Protein AF-A0AAE1X3K0-F1 (afdb_monomer_lite)

Sequence (112 aa):
MVDSNTVMNQVQEFQMVLHDLHAEGMKLSESFQVAAMIETTTTTMKEFQKLPEAQVEGNGLEDLIVRLRIEEDNRLSKIKFGKLQIKAKANLMEQTGNASIKRMRVDYKPKN

Foldseek 3Di:
DPPPCALLNQVVVLVVVQVVCVVVVHHDDQLVSLVVNCVSSCVSPVVVVPPPPVVSPQPTDVSVSVVSVVVSVVVVVVVVVVVVVVVVVVVVVVVVPDPPPPPPPDDDDDDD

Structure (mmCIF, N/CA/C/O backbone):
data_AF-A0AAE1X3K0-F1
#
_entry.id   AF-A0AAE1X3K0-F1
#
loop_
_atom_site.group_PDB
_atom_site.id
_atom_site.type_symbol
_atom_site.label_atom_id
_atom_site.label_alt_id
_atom_site.label_comp_id
_atom_site.label_asym_id
_atom_site.label_entity_id
_atom_site.label_seq_id
_atom_site.pdbx_PDB_ins_code
_atom_site.Cartn_x
_atom_site.Cartn_y
_atom_site.Cartn_z
_atom_site.occupancy
_atom_site.B_iso_or_equiv
_atom_site.auth_seq_id
_atom_site.auth_comp_id
_atom_site.auth_asym_id
_atom_site.auth_atom_id
_atom_site.pdbx_PDB_model_num
ATOM 1 N N . MET A 1 1 ? 12.711 -20.235 -2.336 1.00 42.19 1 MET A N 1
ATOM 2 C CA . MET A 1 1 ? 11.916 -19.417 -3.269 1.00 42.19 1 MET A CA 1
ATOM 3 C C . MET A 1 1 ? 11.484 -18.222 -2.447 1.00 42.19 1 MET A C 1
ATOM 5 O O . MET A 1 1 ? 10.732 -18.424 -1.512 1.00 42.19 1 MET A O 1
ATOM 9 N N . VAL A 1 2 ? 12.117 -17.058 -2.620 1.00 39.62 2 VAL A N 1
ATOM 10 C CA . VAL A 1 2 ? 11.676 -15.853 -1.901 1.00 39.62 2 VAL A CA 1
ATOM 11 C C . VAL A 1 2 ? 10.351 -15.497 -2.537 1.00 39.62 2 VAL A C 1
ATOM 13 O O . VAL A 1 2 ? 10.334 -15.180 -3.731 1.00 39.62 2 VAL A O 1
ATOM 16 N N . ASP A 1 3 ? 9.263 -15.652 -1.788 1.00 45.03 3 ASP A N 1
ATOM 17 C CA . ASP A 1 3 ? 7.956 -15.171 -2.204 1.00 45.03 3 ASP A CA 1
ATOM 18 C C . ASP A 1 3 ? 8.159 -13.721 -2.609 1.00 45.03 3 ASP A C 1
ATOM 20 O O . ASP A 1 3 ? 8.530 -12.867 -1.803 1.00 45.03 3 ASP A O 1
ATOM 24 N N . SER A 1 4 ? 8.093 -13.481 -3.915 1.00 56.47 4 SER A N 1
ATOM 25 C CA . SER A 1 4 ? 8.327 -12.168 -4.492 1.00 56.47 4 SER A CA 1
ATOM 26 C C . SER A 1 4 ? 7.076 -11.362 -4.207 1.00 56.47 4 SER A C 1
ATOM 28 O O . SER A 1 4 ? 6.261 -11.154 -5.103 1.00 56.47 4 SER A O 1
ATOM 30 N N . ASN A 1 5 ? 6.873 -11.013 -2.936 1.00 65.00 5 ASN A N 1
ATOM 31 C CA . ASN A 1 5 ? 5.710 -10.266 -2.527 1.00 65.00 5 ASN A CA 1
ATOM 32 C C . ASN A 1 5 ? 5.874 -8.873 -3.130 1.00 65.00 5 ASN A C 1
ATOM 34 O O . ASN A 1 5 ? 6.791 -8.125 -2.788 1.00 65.00 5 ASN A O 1
ATOM 38 N N . THR A 1 6 ? 5.081 -8.613 -4.165 1.00 80.00 6 THR A N 1
ATOM 39 C CA . THR A 1 6 ? 5.106 -7.347 -4.891 1.00 80.00 6 THR A CA 1
ATOM 40 C C . THR A 1 6 ? 4.509 -6.262 -4.008 1.00 80.00 6 THR A C 1
ATOM 42 O O . THR A 1 6 ? 3.752 -6.562 -3.082 1.00 80.00 6 THR A O 1
ATOM 45 N N . VAL A 1 7 ? 4.819 -5.001 -4.297 1.00 82.19 7 VAL A N 1
ATOM 46 C CA . VAL A 1 7 ? 4.206 -3.881 -3.566 1.00 82.19 7 VAL A CA 1
ATOM 47 C C . VAL A 1 7 ? 2.682 -3.959 -3.692 1.00 82.19 7 VAL A C 1
ATOM 49 O O . VAL A 1 7 ? 1.956 -3.771 -2.720 1.00 82.19 7 VAL A O 1
ATOM 52 N N . MET A 1 8 ? 2.186 -4.351 -4.864 1.00 87.31 8 MET A N 1
ATOM 53 C CA . MET A 1 8 ? 0.757 -4.502 -5.101 1.00 87.31 8 MET A CA 1
ATOM 54 C C . MET A 1 8 ? 0.108 -5.670 -4.354 1.00 87.31 8 MET A C 1
ATOM 56 O O . MET A 1 8 ? -1.067 -5.557 -4.009 1.00 87.31 8 MET A O 1
ATOM 60 N N . ASN A 1 9 ? 0.835 -6.750 -4.051 1.00 88.25 9 ASN A N 1
ATOM 61 C CA . ASN A 1 9 ? 0.299 -7.804 -3.182 1.00 88.25 9 ASN A CA 1
ATOM 62 C C . ASN A 1 9 ? 0.035 -7.262 -1.774 1.00 88.25 9 ASN A C 1
ATOM 64 O O . ASN A 1 9 ? -1.018 -7.526 -1.205 1.00 88.25 9 ASN A O 1
ATOM 68 N N . GLN A 1 10 ? 0.953 -6.455 -1.239 1.00 87.50 10 GLN A N 1
ATOM 69 C CA . GLN A 1 10 ? 0.779 -5.854 0.084 1.00 87.50 10 GLN A CA 1
ATOM 70 C C . GLN A 1 10 ? -0.372 -4.852 0.117 1.00 87.50 10 GLN A C 1
ATOM 72 O O . GLN A 1 10 ? -1.150 -4.843 1.066 1.00 87.50 10 GLN A O 1
ATOM 77 N N . VAL A 1 11 ? -0.506 -4.033 -0.931 1.00 89.25 11 VAL A N 1
ATOM 78 C CA . VAL A 1 11 ? -1.652 -3.126 -1.083 1.00 89.25 11 VAL A CA 1
ATOM 79 C C . VAL A 1 11 ? -2.959 -3.917 -1.047 1.00 89.25 11 VAL A C 1
ATOM 81 O O . VAL A 1 11 ? -3.899 -3.519 -0.363 1.00 89.25 11 VAL A O 1
ATOM 84 N N . GLN A 1 12 ? -3.011 -5.054 -1.744 1.00 91.62 12 GLN A N 1
ATOM 85 C CA . GLN A 1 12 ? -4.195 -5.904 -1.782 1.00 91.62 12 GLN A CA 1
ATOM 86 C C . GLN A 1 12 ? -4.489 -6.548 -0.418 1.00 91.62 12 GLN A C 1
ATOM 88 O O . GLN A 1 12 ? -5.633 -6.524 0.028 1.00 91.62 12 GLN A O 1
ATOM 93 N N . GLU A 1 13 ? -3.475 -7.071 0.273 1.00 92.06 13 GLU A N 1
ATOM 94 C CA . GLU A 1 13 ? -3.607 -7.594 1.640 1.00 92.06 13 GLU A CA 1
ATOM 95 C C . GLU A 1 13 ? -4.118 -6.526 2.612 1.00 92.06 13 GLU A C 1
ATOM 97 O O . GLU A 1 13 ? -5.057 -6.771 3.369 1.00 92.06 13 GLU A O 1
ATOM 102 N N . PHE A 1 14 ? -3.574 -5.312 2.541 1.00 92.00 14 PHE A N 1
ATOM 103 C CA . PHE A 1 14 ? -4.018 -4.197 3.369 1.00 92.00 14 PHE A CA 1
ATOM 104 C C . PHE A 1 14 ? -5.476 -3.804 3.087 1.00 92.00 14 PHE A C 1
ATOM 106 O O . PHE A 1 14 ? -6.246 -3.575 4.019 1.00 92.00 14 PHE A O 1
ATOM 113 N N . GLN A 1 15 ? -5.889 -3.769 1.815 1.00 93.06 15 GLN A N 1
ATOM 114 C CA . GLN A 1 15 ? -7.283 -3.507 1.443 1.00 93.06 15 GLN A CA 1
ATOM 115 C C . GLN A 1 15 ? -8.245 -4.579 1.974 1.00 93.06 15 GLN A C 1
ATOM 117 O O . GLN A 1 15 ? -9.345 -4.229 2.402 1.00 93.06 15 GLN A O 1
ATOM 122 N N . MET A 1 16 ? -7.844 -5.856 1.986 1.00 95.12 16 MET A N 1
ATOM 123 C CA . MET A 1 16 ? -8.648 -6.927 2.591 1.00 95.12 16 MET A CA 1
ATOM 124 C C . MET A 1 16 ? -8.819 -6.710 4.097 1.00 95.12 16 MET A C 1
ATOM 126 O O . MET A 1 16 ? -9.940 -6.749 4.590 1.00 95.12 16 MET A O 1
ATOM 130 N N . VAL A 1 17 ? -7.740 -6.377 4.813 1.00 94.50 17 VAL A N 1
ATOM 131 C CA . VAL A 1 17 ? -7.810 -6.092 6.257 1.00 94.50 17 VAL A CA 1
ATOM 132 C C . VAL A 1 17 ? -8.736 -4.908 6.548 1.00 94.50 17 VAL A C 1
ATOM 134 O O . VAL A 1 17 ? -9.561 -4.983 7.454 1.00 94.50 17 VAL A O 1
ATOM 137 N N . LEU A 1 18 ? -8.653 -3.821 5.773 1.00 94.06 18 LEU A N 1
ATOM 138 C CA . LEU A 1 18 ? -9.565 -2.683 5.934 1.00 94.06 18 LEU A CA 1
ATOM 139 C C . LEU A 1 18 ? -11.027 -3.058 5.681 1.00 94.06 18 LEU A C 1
ATOM 141 O O . LEU A 1 18 ? -11.915 -2.577 6.385 1.00 94.06 18 LEU A O 1
ATOM 145 N N . HIS A 1 19 ? -11.278 -3.895 4.676 1.00 95.44 19 HIS A N 1
ATOM 146 C CA . HIS A 1 19 ? -12.616 -4.383 4.373 1.00 95.44 19 HIS A CA 1
ATOM 147 C C . HIS A 1 19 ? -13.185 -5.215 5.531 1.00 95.44 19 HIS A C 1
ATOM 149 O O . HIS A 1 19 ? -14.321 -4.983 5.944 1.00 95.44 19 HIS A O 1
ATOM 155 N N . ASP A 1 20 ? -12.391 -6.127 6.089 1.00 96.50 20 ASP A N 1
ATOM 156 C CA . ASP A 1 20 ? -12.807 -6.978 7.206 1.00 96.50 20 ASP A CA 1
ATOM 157 C C . ASP A 1 20 ? -13.066 -6.149 8.473 1.00 96.50 20 ASP A C 1
ATOM 159 O O . ASP A 1 20 ? -14.113 -6.291 9.104 1.00 96.50 20 ASP A O 1
ATOM 163 N N . LEU A 1 21 ? -12.199 -5.174 8.777 1.00 95.38 21 LEU A N 1
ATOM 164 C CA . LEU A 1 21 ? -12.419 -4.225 9.874 1.00 95.38 21 LEU A CA 1
ATOM 165 C C . LEU A 1 21 ? -13.716 -3.427 9.694 1.00 95.38 21 LEU A C 1
ATOM 167 O O . LEU A 1 21 ? -14.487 -3.271 10.642 1.00 95.38 21 LEU A O 1
ATOM 171 N N . HIS A 1 22 ? -14.001 -2.951 8.479 1.00 94.06 22 HIS A N 1
ATOM 172 C CA . HIS A 1 22 ? -15.264 -2.276 8.186 1.00 94.06 22 HIS A CA 1
ATOM 173 C C . HIS A 1 22 ? -16.476 -3.198 8.372 1.00 94.06 22 HIS A C 1
ATOM 175 O O . HIS A 1 22 ? -17.496 -2.740 8.890 1.00 94.06 22 HIS A O 1
ATOM 181 N N . ALA A 1 23 ? -16.376 -4.476 7.993 1.00 95.75 23 ALA A N 1
ATOM 182 C CA . ALA A 1 23 ? -17.435 -5.464 8.201 1.00 95.75 23 ALA A CA 1
ATOM 183 C C . ALA A 1 23 ? -17.685 -5.747 9.695 1.00 95.75 23 ALA A C 1
ATOM 185 O O . ALA A 1 23 ? -18.826 -5.970 10.098 1.00 95.75 23 ALA A O 1
ATOM 186 N N . GLU A 1 24 ? -16.644 -5.654 10.525 1.00 96.31 24 GLU A N 1
ATOM 187 C CA . GLU A 1 24 ? -16.725 -5.727 11.990 1.00 96.31 24 GLU A CA 1
ATOM 188 C C . GLU A 1 24 ? -17.188 -4.410 12.651 1.00 96.31 24 GLU A C 1
ATOM 190 O O . GLU A 1 24 ? -17.320 -4.329 13.872 1.00 96.31 24 GLU A O 1
ATOM 195 N N . GLY A 1 25 ? -17.462 -3.363 11.864 1.00 94.50 25 GLY A N 1
ATOM 196 C CA . GLY A 1 25 ? -17.898 -2.053 12.357 1.00 94.50 25 GLY A CA 1
ATOM 197 C C . GLY A 1 25 ? -16.763 -1.151 12.856 1.00 94.50 25 GLY A C 1
ATOM 198 O O . GLY A 1 25 ? -17.021 -0.091 13.428 1.00 94.50 25 GLY A O 1
ATOM 199 N N . MET A 1 26 ? -15.506 -1.532 12.624 1.00 94.69 26 MET A N 1
ATOM 200 C CA . MET A 1 26 ? -14.315 -0.770 12.993 1.00 94.69 26 MET A CA 1
ATOM 201 C C . MET A 1 26 ? -13.829 0.073 11.812 1.00 94.69 26 MET A C 1
ATOM 203 O O . MET A 1 26 ? -13.172 -0.413 10.896 1.00 94.69 26 MET A O 1
ATOM 207 N N . LYS A 1 27 ? -14.132 1.375 11.836 1.00 90.38 27 LYS A N 1
ATOM 208 C CA . LYS A 1 27 ? -13.661 2.325 10.820 1.00 90.38 27 LYS A CA 1
ATOM 209 C C . LYS A 1 27 ? -12.412 3.061 11.293 1.00 90.38 27 LYS A C 1
ATOM 211 O O . LYS A 1 27 ? -12.455 3.810 12.266 1.00 90.38 27 LYS A O 1
ATOM 216 N N . LEU A 1 28 ? -11.314 2.887 10.565 1.00 92.06 28 LEU A N 1
ATOM 217 C CA . LEU A 1 28 ? -10.076 3.634 10.785 1.00 92.06 28 LEU A CA 1
ATOM 2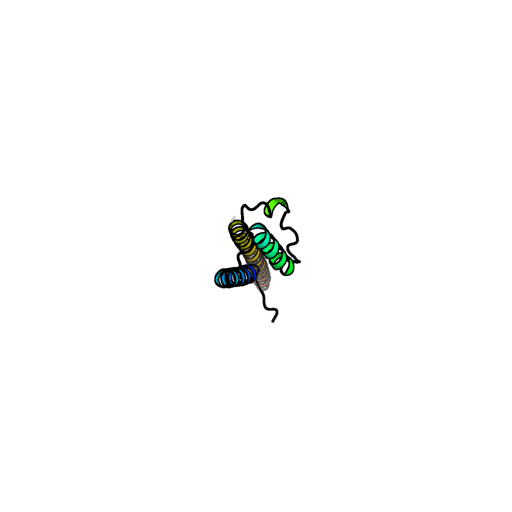18 C C . LEU A 1 28 ? -10.149 5.006 10.108 1.00 92.06 28 LEU A C 1
ATOM 220 O O . LEU A 1 28 ? -10.776 5.149 9.055 1.00 92.06 28 LEU A O 1
ATOM 224 N N . SER A 1 29 ? -9.495 6.016 10.686 1.00 92.38 29 SER A N 1
ATOM 225 C CA . SER A 1 29 ? -9.390 7.330 10.044 1.00 92.38 29 SER A CA 1
ATOM 226 C C . SER A 1 29 ? -8.552 7.238 8.772 1.00 92.38 29 SER A C 1
ATOM 228 O O . SER A 1 29 ? -7.598 6.467 8.701 1.00 92.38 29 SER A O 1
ATOM 230 N N . GLU A 1 30 ? -8.882 8.042 7.766 1.00 89.06 30 GLU A N 1
ATOM 231 C CA . GLU A 1 30 ? -8.161 8.038 6.489 1.00 89.06 30 GLU A CA 1
ATOM 232 C C . GLU A 1 30 ? -6.661 8.307 6.672 1.00 89.06 30 GLU A C 1
ATOM 234 O O . GLU A 1 30 ? -5.831 7.591 6.118 1.00 89.06 30 GLU A O 1
ATOM 239 N N . SER A 1 31 ? -6.302 9.254 7.542 1.00 87.44 31 SER A N 1
ATOM 240 C CA . SER A 1 31 ? -4.904 9.541 7.878 1.00 87.44 31 SER A CA 1
ATOM 241 C C . SER A 1 31 ? -4.179 8.328 8.467 1.00 87.44 31 SER A C 1
ATOM 243 O O . SER A 1 31 ? -3.016 8.096 8.146 1.00 87.44 31 SER A O 1
ATOM 245 N N . PHE A 1 32 ? -4.859 7.532 9.301 1.00 90.25 32 PHE A N 1
ATOM 246 C CA . PHE A 1 32 ? -4.286 6.304 9.849 1.00 90.25 32 PHE A CA 1
ATOM 247 C C . PHE A 1 32 ? -4.122 5.234 8.768 1.00 90.25 32 PHE A C 1
ATOM 249 O O . PHE A 1 32 ? -3.084 4.584 8.710 1.00 90.25 32 PHE A O 1
ATOM 256 N N . GLN A 1 33 ? -5.110 5.080 7.882 1.00 92.19 33 GLN A N 1
ATOM 257 C CA . GLN A 1 33 ? -5.025 4.131 6.770 1.00 92.19 33 GLN A CA 1
ATOM 258 C C . GLN A 1 33 ? -3.844 4.460 5.845 1.00 92.19 33 GLN A C 1
ATOM 260 O O . GLN A 1 33 ? -3.073 3.572 5.493 1.00 92.19 33 GLN A O 1
ATOM 265 N N . VAL A 1 34 ? -3.663 5.739 5.502 1.00 87.38 34 VAL A N 1
ATOM 266 C CA . VAL A 1 34 ? -2.528 6.218 4.697 1.00 87.38 34 VAL A CA 1
ATOM 267 C C . VAL A 1 34 ? -1.198 5.948 5.406 1.00 87.38 34 VAL A C 1
ATOM 269 O O . VAL A 1 34 ? -0.296 5.370 4.802 1.00 87.38 34 VAL A O 1
ATOM 272 N N . ALA A 1 35 ? -1.076 6.306 6.688 1.00 85.75 35 ALA A N 1
ATOM 273 C CA . ALA A 1 35 ? 0.150 6.087 7.456 1.00 85.75 35 ALA A CA 1
ATOM 274 C C . ALA A 1 35 ? 0.516 4.595 7.553 1.00 85.75 35 ALA A C 1
ATOM 276 O O . ALA A 1 35 ? 1.659 4.221 7.288 1.00 85.75 35 ALA A O 1
ATOM 277 N N . ALA A 1 36 ? -0.461 3.737 7.854 1.00 88.69 36 ALA A N 1
ATOM 278 C CA . ALA A 1 36 ? -0.262 2.295 7.942 1.00 88.69 36 ALA A CA 1
ATOM 279 C C . ALA A 1 36 ? 0.095 1.672 6.578 1.00 88.69 36 ALA A C 1
ATOM 281 O O . ALA A 1 36 ? 0.967 0.803 6.498 1.00 88.69 36 ALA A O 1
ATOM 282 N N . MET A 1 37 ? -0.512 2.141 5.481 1.00 87.94 37 MET A N 1
ATOM 283 C CA . MET A 1 37 ? -0.140 1.713 4.127 1.00 87.94 37 MET A CA 1
ATOM 284 C C . MET A 1 37 ? 1.314 2.087 3.802 1.00 87.94 37 MET A C 1
ATOM 286 O O . MET A 1 37 ? 2.060 1.276 3.253 1.00 87.94 37 MET A O 1
ATOM 290 N N . ILE A 1 38 ? 1.749 3.297 4.166 1.00 83.50 38 ILE A N 1
ATOM 291 C CA . ILE A 1 38 ? 3.136 3.734 3.962 1.00 83.50 38 ILE A CA 1
ATOM 292 C C . ILE A 1 38 ? 4.098 2.862 4.770 1.00 83.50 38 ILE A C 1
ATOM 294 O O . ILE A 1 38 ? 5.110 2.423 4.227 1.00 83.50 38 ILE A O 1
ATOM 298 N N . GLU A 1 39 ? 3.792 2.566 6.032 1.00 84.38 39 GLU A N 1
ATOM 299 C CA . GLU A 1 39 ? 4.637 1.734 6.899 1.00 84.38 39 GLU A CA 1
ATOM 300 C C . GLU A 1 39 ? 4.777 0.292 6.370 1.00 84.38 39 GLU A C 1
ATOM 302 O O . GLU A 1 39 ? 5.892 -0.229 6.225 1.00 84.38 39 GLU A O 1
ATOM 307 N N . THR A 1 40 ? 3.654 -0.336 6.004 1.00 80.56 40 THR A N 1
ATOM 308 C CA . THR A 1 40 ? 3.613 -1.704 5.449 1.00 80.56 40 THR A CA 1
ATOM 309 C C . THR A 1 40 ? 4.342 -1.807 4.111 1.00 80.56 40 THR A C 1
ATOM 311 O O . THR A 1 40 ? 5.090 -2.761 3.872 1.00 80.56 40 THR A O 1
ATOM 314 N N . THR A 1 41 ? 4.190 -0.793 3.263 1.00 75.06 41 THR A N 1
ATOM 315 C CA . THR A 1 41 ? 4.841 -0.722 1.955 1.00 75.06 41 THR A CA 1
ATOM 316 C C . THR A 1 41 ? 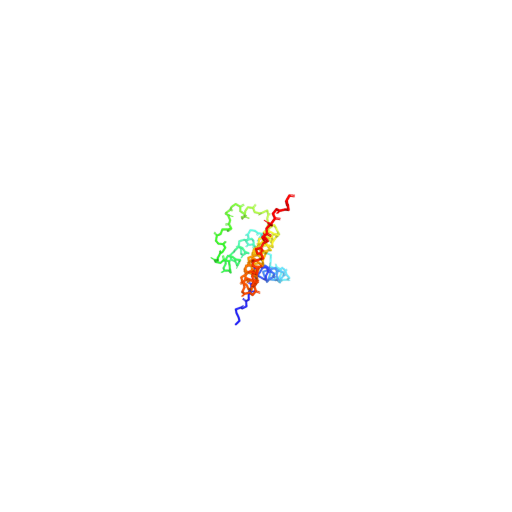6.343 -0.453 2.100 1.00 75.06 41 THR A C 1
ATOM 318 O O . THR A 1 41 ? 7.159 -1.176 1.530 1.00 75.06 41 THR A O 1
ATOM 321 N N . THR A 1 42 ? 6.742 0.505 2.945 1.00 71.56 42 THR A N 1
ATOM 322 C CA . THR A 1 42 ? 8.155 0.855 3.210 1.00 71.56 42 THR A CA 1
ATOM 323 C C . THR A 1 42 ? 8.959 -0.337 3.733 1.00 71.56 42 THR A C 1
ATOM 325 O O . THR A 1 42 ? 10.127 -0.506 3.378 1.00 71.56 42 THR A O 1
ATOM 328 N N . THR A 1 43 ? 8.331 -1.207 4.528 1.00 69.25 43 THR A N 1
ATOM 329 C CA . THR A 1 43 ? 8.970 -2.408 5.087 1.00 69.25 43 THR A CA 1
ATOM 330 C C . THR A 1 43 ? 9.461 -3.369 4.000 1.00 69.25 43 THR A C 1
ATOM 332 O O . THR A 1 43 ? 10.583 -3.874 4.079 1.00 69.25 43 THR A O 1
ATOM 335 N N . THR A 1 44 ? 8.667 -3.567 2.950 1.00 65.75 44 THR A N 1
ATOM 336 C CA . THR A 1 44 ? 9.031 -4.397 1.785 1.00 65.75 44 THR A CA 1
ATOM 337 C C . THR A 1 44 ? 9.855 -3.618 0.764 1.00 65.75 44 THR A C 1
ATOM 339 O O . THR A 1 44 ? 10.623 -4.188 -0.010 1.00 65.75 44 THR A O 1
ATOM 342 N N . MET A 1 45 ? 9.777 -2.291 0.818 1.00 63.72 45 MET A N 1
ATOM 343 C CA . MET A 1 45 ? 10.447 -1.352 -0.068 1.00 63.72 45 MET A CA 1
ATOM 344 C C . MET A 1 45 ? 11.766 -0.788 0.497 1.00 63.72 45 MET A C 1
ATOM 346 O O . MET A 1 45 ? 12.153 0.324 0.146 1.00 63.72 45 MET A O 1
ATOM 350 N N . LYS A 1 46 ? 12.529 -1.541 1.308 1.00 58.12 46 LYS A N 1
ATOM 351 C CA . LYS A 1 46 ? 13.855 -1.103 1.815 1.00 58.12 46 LYS A CA 1
ATOM 352 C C . LYS A 1 46 ? 14.868 -0.706 0.725 1.00 58.12 46 LYS A C 1
ATOM 354 O O . LYS A 1 46 ? 15.813 0.016 1.036 1.00 58.12 46 LYS A O 1
ATOM 359 N N . GLU A 1 47 ? 14.664 -1.110 -0.532 1.00 54.41 47 GLU A N 1
ATOM 360 C CA . GLU A 1 47 ? 15.453 -0.659 -1.695 1.00 54.41 47 GLU A CA 1
ATOM 361 C C . GLU A 1 47 ? 14.873 0.569 -2.431 1.00 54.41 47 GLU A C 1
ATOM 363 O O . GLU A 1 47 ? 15.508 1.113 -3.331 1.00 54.41 47 GLU A O 1
ATOM 368 N N . PHE A 1 48 ? 13.693 1.053 -2.044 1.00 54.50 48 PHE A N 1
ATOM 369 C CA . PHE A 1 48 ? 12.992 2.175 -2.673 1.00 54.50 48 PHE A CA 1
ATOM 370 C C . PHE A 1 48 ? 12.896 3.398 -1.753 1.00 54.50 48 PHE A C 1
ATOM 372 O O . PHE A 1 48 ? 11.899 4.114 -1.763 1.00 54.50 48 PHE A O 1
ATOM 379 N N . GLN A 1 49 ? 13.947 3.677 -0.979 1.00 51.44 49 GLN A N 1
ATOM 380 C CA . GLN A 1 49 ? 14.039 4.772 0.010 1.00 51.44 49 GLN A CA 1
ATOM 381 C C . GLN A 1 49 ? 13.841 6.204 -0.544 1.00 51.44 49 GLN A C 1
ATOM 383 O O . GLN A 1 49 ? 14.097 7.185 0.145 1.00 51.44 49 GLN A O 1
ATOM 388 N N . LYS A 1 50 ? 13.381 6.355 -1.786 1.00 60.12 50 LYS A N 1
ATOM 389 C CA . LYS A 1 50 ? 12.909 7.607 -2.371 1.00 60.12 50 LYS A CA 1
ATOM 390 C C . LYS A 1 50 ? 11.422 7.508 -2.708 1.00 60.12 50 LYS A C 1
ATOM 392 O O . LYS A 1 50 ? 11.061 7.690 -3.866 1.00 60.12 50 LYS A O 1
ATOM 397 N N . LEU A 1 51 ? 10.555 7.275 -1.725 1.00 55.12 51 LEU A N 1
ATOM 398 C CA . LEU A 1 51 ? 9.256 7.946 -1.788 1.00 55.12 51 LEU A CA 1
ATOM 399 C C . LEU A 1 51 ? 9.533 9.378 -1.298 1.00 55.12 51 LEU A C 1
ATOM 401 O O . LEU A 1 51 ? 9.872 9.549 -0.129 1.00 55.12 51 LEU A O 1
ATOM 405 N N . PRO A 1 52 ? 9.541 10.402 -2.167 1.00 53.78 52 PRO A N 1
ATOM 406 C CA . PRO A 1 52 ? 9.708 11.783 -1.736 1.00 53.78 52 PRO A CA 1
ATOM 407 C C . PRO A 1 52 ? 8.637 12.131 -0.706 1.00 53.78 52 PRO A C 1
ATOM 409 O O . PRO A 1 52 ? 7.474 11.786 -0.898 1.00 53.78 52 PRO A O 1
ATOM 412 N N . GLU A 1 53 ? 9.006 12.870 0.336 1.00 53.22 53 GLU A N 1
ATOM 413 C CA . GLU A 1 53 ? 8.076 13.389 1.352 1.00 53.22 53 GLU A CA 1
ATOM 414 C C . GLU A 1 53 ? 6.893 14.149 0.715 1.00 53.22 53 GLU A C 1
ATOM 416 O O . GLU A 1 53 ? 5.767 14.055 1.191 1.00 53.22 53 GLU A O 1
ATOM 421 N N . ALA A 1 54 ? 7.112 14.781 -0.446 1.00 50.66 54 ALA A N 1
ATOM 422 C CA . ALA A 1 54 ? 6.083 15.439 -1.260 1.00 50.66 54 ALA A CA 1
ATOM 423 C C . ALA A 1 54 ? 5.036 14.490 -1.896 1.00 50.66 54 ALA A C 1
ATOM 425 O O . ALA A 1 54 ? 4.059 14.951 -2.473 1.00 50.66 54 ALA A O 1
ATOM 426 N N . GLN A 1 55 ? 5.225 13.166 -1.857 1.00 52.44 55 GLN A N 1
ATOM 427 C CA . GLN A 1 55 ? 4.275 12.181 -2.408 1.00 52.44 55 GLN A CA 1
ATOM 428 C C . GLN A 1 55 ? 3.327 11.594 -1.356 1.00 52.44 55 GLN A C 1
ATOM 430 O O . GLN A 1 55 ? 2.317 11.002 -1.728 1.00 52.44 55 GLN A O 1
ATOM 435 N N . VAL A 1 56 ? 3.615 11.799 -0.066 1.00 55.47 56 VAL A N 1
ATOM 436 C CA . VAL A 1 56 ? 2.670 11.542 1.038 1.00 55.47 56 VAL A CA 1
ATOM 437 C C . VAL A 1 56 ? 1.571 12.615 1.077 1.00 55.47 56 VAL A C 1
ATOM 439 O O . VAL A 1 56 ? 0.526 12.420 1.685 1.00 55.47 56 VAL A O 1
ATOM 442 N N . GLU A 1 57 ? 1.756 13.706 0.333 1.00 54.59 57 GLU A N 1
ATOM 443 C CA . GLU A 1 57 ? 0.780 14.769 0.066 1.00 54.59 57 GLU A CA 1
ATOM 444 C C . GLU A 1 57 ? -0.309 14.350 -0.955 1.00 54.59 57 GLU A C 1
ATOM 446 O O . GLU A 1 57 ? -0.865 15.169 -1.684 1.00 54.59 57 GLU A O 1
ATOM 451 N N . GLY A 1 58 ? -0.582 13.046 -1.068 1.00 57.31 58 GLY A N 1
ATOM 452 C CA . GLY A 1 58 ? -1.718 12.520 -1.820 1.00 57.31 58 GLY A CA 1
ATOM 453 C C . GLY A 1 58 ? -3.007 12.706 -1.023 1.00 57.31 58 GLY A C 1
ATOM 454 O O . GLY A 1 58 ? -3.039 12.454 0.178 1.00 57.31 58 GLY A O 1
ATOM 455 N N . ASN A 1 59 ? -4.079 13.132 -1.691 1.00 69.75 59 ASN A N 1
ATOM 456 C CA . ASN A 1 59 ? -5.349 13.550 -1.076 1.00 69.75 59 ASN A CA 1
ATOM 457 C C . ASN A 1 59 ? -6.112 12.443 -0.306 1.00 69.75 59 ASN A C 1
ATOM 459 O O . ASN A 1 59 ? -7.207 12.713 0.176 1.00 69.75 59 ASN A O 1
ATOM 463 N N . GLY A 1 60 ? -5.579 11.218 -0.219 1.00 83.50 60 GLY A N 1
ATOM 464 C CA . GLY A 1 60 ? -6.220 10.077 0.434 1.00 83.50 60 GLY A CA 1
ATOM 465 C C . GLY A 1 60 ? -5.574 8.730 0.096 1.00 83.50 60 GLY A C 1
ATOM 466 O O . GLY A 1 60 ? -4.601 8.648 -0.659 1.00 83.50 60 GLY A O 1
ATOM 467 N N . LEU A 1 61 ? -6.140 7.649 0.639 1.00 87.81 61 LEU A N 1
ATOM 468 C CA . LEU A 1 61 ? -5.635 6.279 0.449 1.00 87.81 61 LEU A CA 1
ATOM 469 C C . LEU A 1 61 ? -5.674 5.828 -1.022 1.00 87.81 61 LEU A C 1
ATOM 471 O O . LEU A 1 61 ? -4.753 5.167 -1.496 1.00 87.81 61 LEU A O 1
ATOM 475 N N . GLU A 1 62 ? -6.728 6.186 -1.754 1.00 88.19 62 GLU A N 1
ATOM 476 C CA . GLU A 1 62 ? -6.908 5.787 -3.155 1.00 88.19 62 GLU A CA 1
ATOM 477 C C . GLU A 1 62 ? -5.825 6.378 -4.067 1.00 88.19 62 GLU A C 1
ATOM 479 O O . GLU A 1 62 ? -5.269 5.670 -4.909 1.00 88.19 62 GLU A O 1
ATOM 484 N N . ASP A 1 63 ? -5.474 7.651 -3.861 1.00 86.56 63 ASP A N 1
ATOM 485 C CA . ASP A 1 63 ? -4.415 8.321 -4.623 1.00 86.56 63 ASP A CA 1
ATOM 486 C C . ASP A 1 63 ? -3.052 7.660 -4.368 1.00 86.56 63 ASP A C 1
ATOM 488 O O . ASP A 1 63 ? -2.293 7.397 -5.305 1.00 86.56 63 ASP A O 1
ATOM 492 N N . LEU A 1 64 ? -2.771 7.295 -3.111 1.00 86.12 64 LEU A N 1
ATOM 493 C CA . LEU A 1 64 ? -1.571 6.537 -2.758 1.00 86.12 64 LEU A CA 1
ATOM 494 C C . LEU A 1 64 ? -1.521 5.188 -3.495 1.00 86.12 64 LEU A C 1
ATOM 496 O O . LEU A 1 64 ? -0.487 4.835 -4.060 1.00 86.12 64 LEU A O 1
ATOM 500 N N . ILE A 1 65 ? -2.633 4.454 -3.553 1.00 88.69 65 ILE A N 1
ATOM 501 C CA . ILE A 1 65 ? -2.708 3.148 -4.226 1.00 88.69 65 ILE A CA 1
ATOM 502 C C . ILE A 1 65 ? -2.439 3.264 -5.730 1.00 88.69 65 ILE A C 1
ATOM 504 O O . ILE A 1 65 ? -1.664 2.480 -6.285 1.00 88.69 65 ILE A O 1
ATOM 508 N N . VAL A 1 66 ? -3.042 4.251 -6.398 1.00 87.75 66 VAL A N 1
ATOM 509 C CA . VAL A 1 66 ? -2.815 4.491 -7.832 1.00 87.75 66 VAL A CA 1
ATOM 510 C C . VAL A 1 66 ? -1.340 4.791 -8.100 1.00 87.75 66 VAL A C 1
ATOM 512 O O . VAL A 1 66 ? -0.749 4.227 -9.025 1.00 87.75 66 VAL A O 1
ATOM 515 N N . ARG A 1 67 ? -0.712 5.625 -7.265 1.00 84.75 67 ARG A N 1
ATOM 516 C CA . ARG A 1 67 ? 0.717 5.949 -7.380 1.00 84.75 67 ARG A CA 1
ATOM 517 C C . ARG A 1 67 ? 1.607 4.727 -7.175 1.00 84.75 67 ARG A C 1
ATOM 519 O O . ARG A 1 67 ? 2.517 4.514 -7.975 1.00 84.75 67 ARG A O 1
ATOM 526 N N . LEU A 1 68 ? 1.327 3.908 -6.158 1.00 84.88 68 LEU A N 1
ATOM 527 C CA . LEU A 1 68 ? 2.073 2.673 -5.891 1.00 84.88 68 LEU A CA 1
ATOM 528 C C . LEU A 1 68 ? 2.024 1.714 -7.087 1.00 84.88 68 LEU A C 1
ATOM 530 O O . LEU A 1 68 ? 3.058 1.163 -7.470 1.00 84.88 68 LEU A O 1
ATOM 534 N N . ARG A 1 69 ? 0.861 1.580 -7.738 1.00 88.38 69 ARG A N 1
ATOM 535 C CA . ARG A 1 69 ? 0.723 0.776 -8.961 1.00 88.38 69 ARG A CA 1
ATOM 536 C C . ARG A 1 69 ? 1.601 1.308 -10.094 1.00 88.38 69 ARG A C 1
ATOM 538 O O . ARG A 1 69 ? 2.336 0.531 -10.699 1.00 88.38 69 ARG A O 1
ATOM 545 N N . ILE A 1 70 ? 1.546 2.614 -10.364 1.00 86.25 70 ILE A N 1
ATOM 546 C CA . ILE A 1 70 ? 2.326 3.245 -11.441 1.00 86.25 70 ILE A CA 1
ATOM 547 C C . ILE A 1 70 ? 3.831 3.063 -11.204 1.00 86.25 70 ILE A C 1
ATOM 549 O O . ILE A 1 70 ? 4.564 2.700 -12.127 1.00 86.25 70 ILE A O 1
ATOM 553 N N . GLU A 1 71 ? 4.309 3.291 -9.980 1.00 81.31 71 GLU A N 1
ATOM 554 C CA . GLU A 1 71 ? 5.734 3.158 -9.664 1.00 81.31 71 GLU A CA 1
ATOM 555 C C . GLU A 1 71 ? 6.206 1.699 -9.756 1.00 81.31 71 GLU A C 1
ATOM 557 O O . GLU A 1 71 ? 7.280 1.422 -10.305 1.00 81.31 71 GLU A O 1
ATOM 562 N N . GLU A 1 72 ? 5.394 0.740 -9.301 1.00 83.50 72 GLU A N 1
ATOM 563 C CA . GLU A 1 72 ? 5.717 -0.677 -9.464 1.00 83.50 72 GLU A CA 1
ATOM 564 C C . GLU A 1 72 ? 5.772 -1.086 -10.945 1.00 83.50 72 GLU A C 1
ATOM 566 O O . GLU A 1 72 ? 6.740 -1.731 -11.366 1.00 83.50 72 GLU A O 1
ATOM 571 N N . ASP A 1 73 ? 4.804 -0.667 -11.758 1.00 84.12 73 ASP A N 1
ATOM 572 C CA . ASP A 1 73 ? 4.787 -0.954 -13.195 1.00 84.12 73 ASP A CA 1
ATOM 573 C C . ASP A 1 73 ? 5.993 -0.328 -13.915 1.00 84.12 73 ASP A C 1
ATOM 575 O O . ASP A 1 73 ? 6.632 -0.974 -14.761 1.00 84.12 73 ASP A O 1
ATOM 579 N N . ASN A 1 74 ? 6.381 0.891 -13.534 1.00 84.06 74 ASN A N 1
ATOM 580 C CA . ASN A 1 74 ? 7.587 1.556 -14.027 1.00 84.06 74 ASN A CA 1
ATOM 581 C C . ASN A 1 74 ? 8.853 0.763 -13.683 1.00 84.06 74 ASN A C 1
ATOM 583 O O . ASN A 1 74 ? 9.727 0.571 -14.539 1.00 84.06 74 ASN A O 1
ATOM 587 N N . ARG A 1 75 ? 8.966 0.255 -12.452 1.00 80.56 75 ARG A N 1
ATOM 588 C CA . ARG A 1 75 ? 10.089 -0.600 -12.045 1.00 80.56 75 ARG A CA 1
ATOM 589 C C . ARG A 1 75 ? 10.123 -1.895 -12.841 1.00 80.56 75 ARG A C 1
ATOM 591 O O . ARG A 1 75 ? 11.177 -2.262 -13.366 1.00 80.56 75 ARG A O 1
ATOM 598 N N . LEU A 1 76 ? 8.999 -2.601 -12.926 1.00 79.62 76 LEU A N 1
ATOM 599 C CA . LEU A 1 76 ? 8.917 -3.863 -13.658 1.00 79.62 76 LEU A CA 1
ATOM 600 C C . LEU A 1 76 ? 9.278 -3.655 -15.131 1.00 79.62 76 LEU A C 1
ATOM 602 O O . LEU A 1 76 ? 9.985 -4.480 -15.713 1.00 79.62 76 LEU A O 1
ATOM 606 N N . SER A 1 77 ? 8.880 -2.524 -15.711 1.00 78.44 77 SER A N 1
ATOM 607 C CA . SER A 1 77 ? 9.252 -2.123 -17.069 1.00 78.44 77 SER A CA 1
ATOM 608 C C . SER A 1 77 ? 10.754 -1.866 -17.213 1.00 78.44 77 SER A C 1
ATOM 610 O O . SER A 1 77 ? 11.367 -2.396 -18.141 1.00 78.44 77 SER A O 1
ATOM 612 N N . LYS A 1 78 ? 11.393 -1.155 -16.271 1.00 75.31 78 LYS A N 1
ATOM 613 C CA . LYS A 1 78 ? 12.859 -0.961 -16.247 1.00 75.31 78 LYS A CA 1
ATOM 614 C C . LYS A 1 78 ? 13.614 -2.288 -16.136 1.00 75.31 78 LYS A C 1
ATOM 616 O O . LYS A 1 78 ? 14.585 -2.499 -16.860 1.00 75.31 78 LYS A O 1
ATOM 621 N N . ILE A 1 79 ? 13.151 -3.209 -15.285 1.00 77.06 79 ILE A N 1
ATOM 622 C CA . ILE A 1 79 ? 13.746 -4.548 -15.137 1.00 77.06 79 ILE A CA 1
ATOM 623 C C . ILE A 1 79 ? 13.612 -5.342 -16.441 1.00 77.06 79 ILE A C 1
ATOM 625 O O . ILE A 1 79 ? 14.587 -5.936 -16.905 1.00 77.06 79 ILE A O 1
ATOM 629 N N . LYS A 1 80 ? 12.422 -5.356 -17.052 1.00 73.44 80 LYS A N 1
ATOM 630 C CA . LYS A 1 80 ? 12.177 -6.036 -18.334 1.00 73.44 80 LYS A CA 1
ATOM 631 C C . LYS A 1 80 ? 13.048 -5.454 -19.450 1.00 73.44 80 LYS A C 1
ATOM 633 O O . LYS A 1 80 ? 13.685 -6.216 -20.174 1.00 73.44 80 LYS A O 1
ATOM 638 N N . PHE A 1 81 ? 13.127 -4.129 -19.552 1.00 62.34 81 PHE A N 1
ATOM 639 C CA . PHE A 1 81 ? 13.951 -3.443 -20.546 1.00 62.34 81 PHE A CA 1
ATOM 640 C C . PHE A 1 81 ? 15.446 -3.709 -20.333 1.00 62.34 81 PHE A C 1
ATOM 642 O O . PHE A 1 81 ? 16.156 -4.029 -21.284 1.00 62.34 81 PHE A O 1
ATOM 649 N N . GLY A 1 82 ? 15.921 -3.678 -19.084 1.00 65.62 82 GLY A N 1
ATOM 650 C CA . GLY A 1 82 ? 17.292 -4.051 -18.734 1.00 65.62 82 GLY A CA 1
ATOM 651 C C . GLY A 1 82 ? 17.623 -5.496 -19.119 1.00 65.62 82 GLY A C 1
ATOM 652 O O . GLY A 1 82 ? 18.644 -5.744 -19.759 1.00 65.62 82 GLY A O 1
ATOM 653 N N . LYS A 1 83 ? 16.731 -6.452 -18.823 1.00 66.62 83 LYS A N 1
ATOM 654 C CA . LYS A 1 83 ? 16.884 -7.857 -19.245 1.00 66.62 83 LYS A CA 1
ATOM 655 C C . LYS A 1 83 ? 16.914 -8.006 -20.770 1.00 66.62 83 LYS A C 1
ATOM 657 O O . LYS A 1 83 ? 17.723 -8.776 -21.285 1.00 66.62 83 LYS A O 1
ATOM 662 N N . LEU A 1 84 ? 16.073 -7.266 -21.495 1.00 67.44 84 LEU A N 1
ATOM 663 C CA . LEU A 1 84 ? 16.049 -7.283 -22.959 1.00 67.44 84 LEU A CA 1
ATOM 664 C C . LEU A 1 84 ? 17.346 -6.714 -23.557 1.00 67.44 84 LEU A C 1
ATOM 666 O O . LEU A 1 84 ? 17.898 -7.314 -24.474 1.00 67.44 84 LEU A O 1
ATOM 670 N N . GLN A 1 85 ? 17.873 -5.621 -22.997 1.00 63.41 85 GLN A N 1
ATOM 671 C CA . GLN A 1 85 ? 19.159 -5.030 -23.386 1.00 63.41 85 GLN A CA 1
ATOM 672 C C . GLN A 1 85 ? 20.333 -5.993 -23.153 1.00 63.41 85 GLN A C 1
ATOM 674 O O . GLN A 1 85 ? 21.203 -6.130 -24.013 1.00 63.41 85 GLN A O 1
ATOM 679 N N . ILE A 1 86 ? 20.351 -6.704 -22.018 1.00 63.06 86 ILE A N 1
ATOM 680 C CA . ILE A 1 86 ? 21.365 -7.733 -21.731 1.00 63.06 86 ILE A CA 1
ATOM 681 C C . ILE A 1 86 ? 21.269 -8.878 -22.749 1.00 63.06 86 ILE A C 1
ATOM 683 O O . ILE A 1 86 ? 22.284 -9.276 -23.319 1.00 63.06 86 ILE A O 1
ATOM 687 N N . LYS A 1 87 ? 20.056 -9.364 -23.045 1.00 62.38 87 LYS A N 1
ATOM 688 C CA . LYS A 1 87 ? 19.825 -10.425 -24.038 1.00 62.38 87 LYS A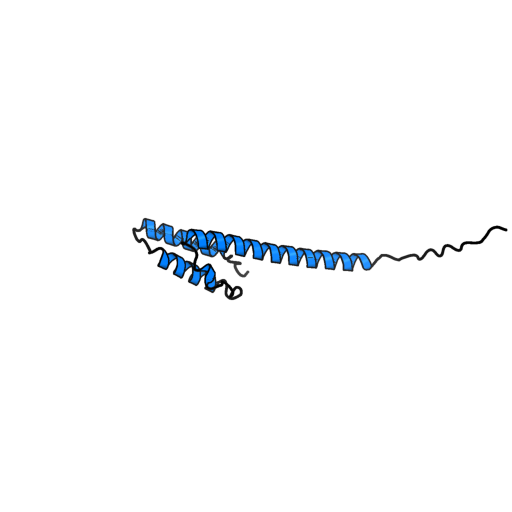 CA 1
ATOM 689 C C . LYS A 1 87 ? 20.228 -9.998 -25.457 1.00 62.38 87 LYS A C 1
ATOM 691 O O . LYS A 1 87 ? 20.852 -10.774 -26.172 1.00 62.38 87 LYS A O 1
ATOM 696 N N . ALA A 1 88 ? 19.921 -8.764 -25.856 1.00 62.53 88 ALA A N 1
ATOM 697 C CA . ALA A 1 88 ? 20.312 -8.220 -27.157 1.00 62.53 88 ALA A CA 1
ATOM 698 C C . ALA A 1 88 ? 21.839 -8.090 -27.294 1.00 62.53 88 ALA A C 1
ATOM 700 O O . ALA A 1 88 ? 22.393 -8.438 -28.336 1.00 62.53 88 ALA A O 1
ATOM 701 N N . LYS A 1 89 ? 22.534 -7.657 -26.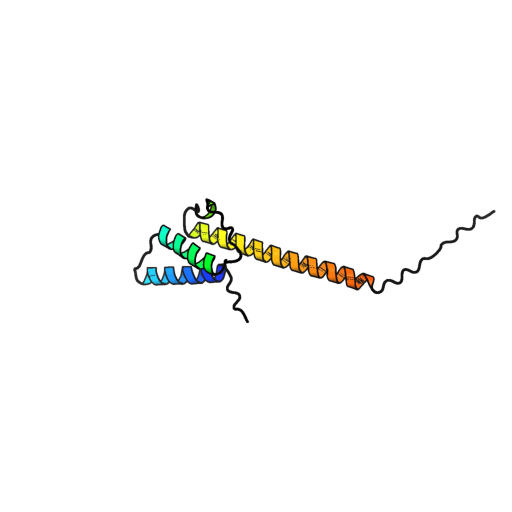231 1.00 58.88 89 LYS A N 1
ATOM 702 C CA . LYS A 1 89 ? 24.004 -7.613 -26.203 1.00 58.88 89 LYS A CA 1
ATOM 703 C C . LYS A 1 89 ? 24.643 -9.003 -26.264 1.00 58.88 89 LYS A C 1
ATOM 705 O O . LYS A 1 89 ? 25.633 -9.164 -26.970 1.00 58.88 89 LYS A O 1
ATOM 710 N N . ALA A 1 90 ? 24.083 -9.997 -25.575 1.00 53.75 90 ALA A N 1
ATOM 711 C CA . ALA A 1 90 ? 24.575 -11.375 -25.635 1.00 53.75 90 ALA A CA 1
ATOM 712 C C . ALA A 1 90 ? 24.429 -11.971 -27.047 1.00 53.75 90 ALA A C 1
ATOM 714 O O . ALA A 1 90 ? 25.384 -12.529 -27.581 1.00 53.75 90 ALA A O 1
ATOM 715 N N . ASN A 1 91 ? 23.282 -11.755 -27.697 1.00 57.53 91 ASN A N 1
ATOM 716 C CA . ASN A 1 91 ? 23.054 -12.224 -29.067 1.00 57.53 91 ASN A CA 1
ATOM 717 C C . ASN A 1 91 ? 23.986 -11.545 -30.091 1.00 57.53 91 ASN A C 1
ATOM 719 O O . ASN A 1 91 ? 24.436 -12.196 -31.032 1.0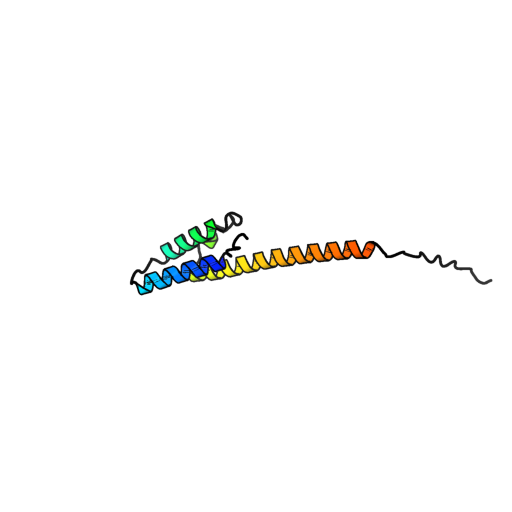0 57.53 91 ASN A O 1
ATOM 723 N N . LEU A 1 92 ? 24.312 -10.256 -29.908 1.00 57.00 92 LEU A N 1
ATOM 724 C CA . LEU A 1 92 ? 25.312 -9.565 -30.736 1.00 57.00 92 LEU A CA 1
ATOM 725 C C . LEU A 1 92 ? 26.710 -10.186 -30.578 1.00 57.00 92 LEU A C 1
ATOM 727 O O . LEU A 1 92 ? 27.474 -10.233 -31.537 1.00 57.00 92 LEU A O 1
ATOM 731 N N . MET A 1 93 ? 27.040 -10.671 -29.380 1.00 47.78 93 MET A N 1
ATOM 732 C CA . MET A 1 93 ? 28.332 -11.287 -29.075 1.00 47.78 93 MET A CA 1
ATOM 733 C C . MET A 1 93 ? 28.440 -12.739 -29.575 1.00 47.78 93 MET A C 1
ATOM 735 O O . MET A 1 93 ? 29.530 -13.164 -29.941 1.00 47.78 93 MET A O 1
ATOM 739 N N . GLU A 1 94 ? 27.337 -13.491 -29.663 1.00 51.47 94 GLU A N 1
ATOM 740 C CA . GLU A 1 94 ? 27.332 -14.825 -30.292 1.00 51.47 94 GLU A CA 1
ATOM 741 C C . GLU A 1 94 ? 27.391 -14.762 -31.828 1.00 51.47 94 GLU A C 1
ATOM 743 O O . GLU A 1 94 ? 28.032 -15.605 -32.459 1.00 51.47 94 GLU A O 1
ATOM 748 N N . GLN A 1 95 ? 26.789 -13.744 -32.458 1.00 48.56 95 GLN A N 1
ATOM 749 C CA . GLN A 1 95 ? 26.823 -13.595 -33.921 1.00 48.56 95 GLN A CA 1
ATOM 750 C C . GLN A 1 95 ? 28.200 -13.213 -34.487 1.00 48.56 95 GLN A C 1
ATOM 752 O O . GLN A 1 95 ? 28.434 -13.388 -35.684 1.00 48.56 95 GLN A O 1
ATOM 757 N N . THR A 1 96 ? 29.134 -12.736 -33.663 1.00 41.41 96 THR A N 1
ATOM 758 C CA . THR A 1 96 ? 30.499 -12.401 -34.105 1.00 41.41 96 THR A CA 1
ATOM 759 C C . THR A 1 96 ? 31.480 -13.571 -34.003 1.00 41.41 96 THR A C 1
ATOM 761 O O . THR A 1 96 ? 32.628 -13.431 -34.422 1.00 41.41 96 THR A O 1
ATOM 764 N N . GLY A 1 97 ? 31.037 -14.744 -33.536 1.00 47.84 97 GLY A N 1
ATOM 765 C CA . GLY A 1 97 ? 31.880 -15.937 -33.433 1.00 47.84 97 GLY A CA 1
ATOM 766 C C . GLY A 1 97 ? 32.146 -16.670 -34.754 1.00 47.84 97 GLY A C 1
ATOM 767 O O . GLY A 1 97 ? 33.180 -17.314 -34.866 1.00 47.84 97 GLY A O 1
ATOM 768 N N . ASN A 1 98 ? 31.273 -16.558 -35.767 1.00 50.09 98 ASN A N 1
ATOM 769 C CA . ASN A 1 98 ? 31.332 -17.411 -36.971 1.00 50.09 98 ASN A CA 1
ATOM 770 C C . ASN A 1 98 ? 31.102 -16.676 -38.307 1.00 50.09 98 ASN A C 1
ATOM 772 O O . ASN A 1 98 ? 30.631 -17.270 -39.276 1.00 50.09 98 ASN A O 1
ATOM 776 N N . ALA A 1 99 ? 31.460 -15.396 -38.414 1.00 47.53 99 ALA A N 1
ATOM 777 C CA . ALA A 1 99 ? 31.535 -14.731 -39.715 1.00 47.53 99 ALA A CA 1
ATOM 778 C C . ALA A 1 99 ? 32.993 -14.697 -40.184 1.00 47.53 99 ALA A C 1
ATOM 780 O O . ALA A 1 99 ? 33.713 -13.721 -39.986 1.00 47.53 99 ALA A O 1
ATOM 781 N N . SER A 1 100 ? 33.444 -15.772 -40.831 1.00 50.66 100 SER A N 1
ATOM 782 C CA . SER A 1 100 ? 34.650 -15.738 -41.658 1.00 50.66 100 SER A CA 1
ATOM 783 C C . SER A 1 100 ? 34.455 -14.720 -42.788 1.00 50.66 100 SER A C 1
ATOM 785 O O . SER A 1 100 ? 33.958 -15.052 -43.865 1.00 50.66 100 SER A O 1
ATOM 787 N N . ILE A 1 101 ? 34.833 -13.462 -42.533 1.00 53.03 101 ILE A N 1
ATOM 788 C CA . ILE A 1 101 ? 34.920 -12.392 -43.528 1.00 53.0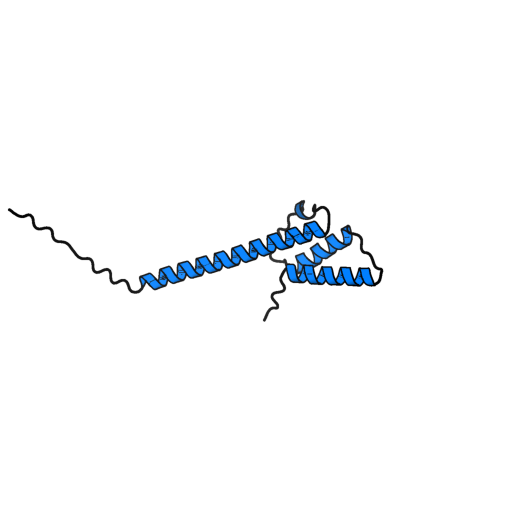3 101 ILE A CA 1
ATOM 789 C C . ILE A 1 101 ? 36.010 -12.796 -44.529 1.00 53.03 101 ILE A C 1
ATOM 791 O O . ILE A 1 101 ? 37.193 -12.488 -44.367 1.00 53.03 101 ILE A O 1
ATOM 795 N N . LYS A 1 102 ? 35.620 -13.513 -45.589 1.00 49.47 102 LYS A N 1
ATOM 796 C CA . LYS A 1 102 ? 36.433 -13.658 -46.799 1.00 49.47 102 LYS A CA 1
ATOM 797 C C . LYS A 1 102 ? 36.541 -12.276 -47.441 1.00 49.47 102 LYS A C 1
ATOM 799 O O . LYS A 1 102 ? 35.658 -11.851 -48.179 1.00 49.47 102 LYS A O 1
ATOM 804 N N . ARG A 1 103 ? 37.631 -11.563 -47.144 1.00 50.03 103 ARG A N 1
ATOM 805 C CA . ARG A 1 103 ? 38.031 -10.353 -47.871 1.00 50.03 103 ARG A CA 1
ATOM 806 C C . ARG A 1 103 ? 38.297 -10.736 -49.329 1.00 50.03 103 ARG A C 1
ATOM 808 O O . ARG A 1 103 ? 39.356 -11.272 -49.640 1.00 50.03 103 ARG A O 1
ATOM 815 N N . MET A 1 104 ? 37.333 -10.490 -50.212 1.00 46.16 104 MET A N 1
ATOM 816 C CA . MET A 1 104 ? 37.536 -10.579 -51.656 1.00 46.16 104 MET A CA 1
ATOM 817 C C . MET A 1 104 ? 38.328 -9.333 -52.079 1.00 46.16 104 MET A C 1
ATOM 819 O O . MET A 1 104 ? 37.785 -8.230 -52.104 1.00 46.16 104 MET A O 1
ATOM 823 N N . ARG A 1 105 ? 39.636 -9.479 -52.338 1.00 44.88 105 ARG A N 1
ATOM 824 C CA . ARG A 1 105 ? 40.403 -8.458 -53.065 1.00 44.88 105 ARG A CA 1
ATOM 825 C C . ARG A 1 105 ? 39.886 -8.455 -54.500 1.00 44.88 105 ARG A C 1
ATOM 827 O O . ARG A 1 105 ? 40.026 -9.453 -55.199 1.00 44.88 105 ARG A O 1
ATOM 834 N N . VAL A 1 106 ? 39.252 -7.362 -54.909 1.00 50.62 106 VAL A N 1
ATOM 835 C CA . VAL A 1 106 ? 38.902 -7.131 -56.310 1.00 50.62 106 VAL A CA 1
ATOM 836 C C . VAL A 1 106 ? 40.087 -6.406 -56.936 1.00 50.62 106 VAL A C 1
ATOM 838 O O . VAL A 1 106 ? 40.240 -5.198 -56.771 1.00 50.62 106 VAL A O 1
ATOM 841 N N . ASP A 1 107 ? 40.964 -7.160 -57.596 1.00 46.88 107 ASP A N 1
ATOM 842 C CA . ASP A 1 107 ? 42.049 -6.597 -58.397 1.00 46.88 107 ASP A CA 1
ATOM 843 C C . ASP A 1 107 ? 41.454 -5.995 -59.679 1.00 46.88 107 ASP A C 1
ATOM 845 O O . ASP A 1 107 ? 41.024 -6.708 -60.588 1.00 46.88 107 ASP A O 1
ATOM 849 N N . TYR A 1 108 ? 41.405 -4.665 -59.753 1.00 43.25 108 TYR A N 1
ATOM 850 C CA . TYR A 1 108 ? 41.020 -3.950 -60.967 1.00 43.25 108 TYR A CA 1
ATOM 851 C C . TYR A 1 108 ? 42.232 -3.846 -61.905 1.00 43.25 108 TYR A C 1
ATOM 853 O O . TYR A 1 108 ? 43.168 -3.091 -61.640 1.00 43.25 108 TYR A O 1
ATOM 861 N N . LYS A 1 109 ? 42.225 -4.604 -63.009 1.00 45.91 109 LYS A N 1
ATOM 862 C CA . LYS A 1 109 ? 43.156 -4.413 -64.135 1.00 45.91 109 LYS A CA 1
ATOM 863 C C . LYS A 1 109 ? 42.571 -3.391 -65.120 1.00 45.91 109 LYS A C 1
ATOM 865 O O . LYS A 1 109 ? 41.469 -3.632 -65.617 1.00 45.91 109 LYS A O 1
ATOM 870 N N . PRO A 1 110 ? 43.285 -2.305 -65.466 1.00 48.62 110 PRO A N 1
ATOM 871 C CA . PRO A 1 110 ? 42.857 -1.424 -66.543 1.00 48.62 110 PRO A CA 1
ATOM 872 C C . PRO A 1 110 ? 43.038 -2.135 -67.891 1.00 48.62 110 PRO A C 1
ATOM 874 O O . PRO A 1 110 ? 44.043 -2.811 -68.118 1.00 48.62 110 PRO A O 1
ATOM 877 N N . LYS A 1 111 ? 42.032 -2.023 -68.763 1.00 54.78 111 LYS A N 1
ATOM 878 C CA . LYS A 1 111 ? 42.122 -2.433 -70.169 1.00 54.78 111 LYS A CA 1
ATOM 879 C C . LYS A 1 111 ? 42.777 -1.301 -70.968 1.00 54.78 111 LYS A C 1
ATOM 881 O O . LYS A 1 111 ? 42.466 -0.141 -70.712 1.00 54.78 111 LYS A O 1
ATOM 886 N N . ASN A 1 112 ? 43.681 -1.717 -71.855 1.00 56.91 112 ASN A N 1
ATOM 887 C CA . ASN A 1 112 ? 44.537 -0.941 -72.760 1.00 56.91 112 ASN A CA 1
ATOM 888 C C . ASN A 1 112 ? 43.866 0.256 -73.436 1.00 56.91 112 ASN A C 1
ATOM 890 O O . ASN A 1 112 ? 42.695 0.103 -73.848 1.00 56.91 112 ASN A O 1
#

Organism: NCBI:txid2727404

pLDDT: mean 71.45, std 17.7, range [39.62, 96.5]

Secondary structure (DSSP, 8-state):
------HHHHHHHHHHHHHHHHHTT-PPPHHHHHHHHHHHHHHHTTT-----GGGS--SSHHHHHHHHHHHHHHHHHHHHHHHHHHHHHHHHHHHTSS----------PPP-

Radius of gyration: 27.19 Å; chains: 1; bounding box: 62×35×86 Å